Protein AF-A0A9E5SHY7-F1 (afdb_monomer)

Nearest PDB structures (foldseek):
  8rz0-assembly1_A  TM=3.782E-01  e=4.420E+00  synthetic construct

Solvent-accessible surface area (backbone atoms only — not comparable to full-atom values): 6532 Å² total; per-residue (Å²): 133,54,74,66,57,54,51,52,52,52,51,36,53,53,25,49,52,50,16,51,53,31,33,50,52,17,50,50,52,48,53,52,49,61,72,66,58,62,89,91,66,82,80,58,65,68,58,56,51,54,26,46,50,33,32,51,53,14,46,51,27,45,21,52,34,38,28,60,67,44,37,63,65,40,48,75,73,65,52,56,70,68,58,42,45,51,51,14,46,48,52,34,46,72,78,47,44,65,64,69,45,46,66,57,51,57,52,46,66,77,54,61,76,74,77,79,79,80,127

Radius of gyration: 19.26 Å; Cα contacts (8 Å, |Δi|>4): 89; chains: 1; bounding box: 54×31×51 Å

Sequence (119 aa):
MSDFEQIQAIVQILSLLAATVLVFLGIRKTVKALNKEDRYADIPKDLVFKSTRLIAFGLLFVALFFCINLYTPMREDGFPMTIIALQALWETVYKTGFLLLLPYVIVRLKNPRKPQQEK

pLDDT: mean 75.13, std 11.84, range [39.06, 88.19]

Secondary structure (DSSP, 8-state):
--HHHHHHHHHHHHHHHHHHHHHHHHHHHHHHHHHHS-TTPPPPHHHHHHHHHHHHHHHHHHHHHHHHHHHHHHHHTT--HHHHHHHHHHHHHHHHTHHHHHHHHHHHHHS--------

Structure (mmCIF, N/CA/C/O backbone):
data_AF-A0A9E5SHY7-F1
#
_entry.id   AF-A0A9E5SHY7-F1
#
loop_
_atom_site.group_PDB
_atom_site.id
_atom_site.type_symbol
_atom_site.label_atom_id
_atom_site.label_alt_id
_atom_site.label_comp_id
_atom_site.label_asym_id
_atom_site.label_entity_id
_atom_site.label_seq_id
_atom_site.pdbx_PDB_ins_code
_atom_site.Cartn_x
_atom_site.Cartn_y
_atom_site.Cartn_z
_atom_site.occupancy
_atom_site.B_iso_or_equiv
_atom_site.auth_seq_id
_atom_site.auth_comp_id
_atom_site.auth_asym_id
_atom_site.auth_atom_id
_atom_site.pdbx_PDB_model_num
ATOM 1 N N . MET A 1 1 ? 23.550 7.575 -13.475 1.00 57.72 1 MET A N 1
ATOM 2 C CA . MET A 1 1 ? 22.169 7.490 -12.976 1.00 57.72 1 MET A CA 1
ATOM 3 C C . MET A 1 1 ? 21.315 8.239 -13.972 1.00 57.72 1 MET A C 1
ATOM 5 O O . MET A 1 1 ? 21.583 9.413 -14.198 1.00 57.72 1 MET A O 1
ATOM 9 N N . SER A 1 2 ? 20.440 7.532 -14.679 1.00 75.25 2 SER A N 1
ATOM 10 C CA . SER A 1 2 ? 19.581 8.136 -15.705 1.00 75.25 2 SER A CA 1
ATOM 11 C C . SER A 1 2 ? 18.513 9.009 -15.037 1.00 75.25 2 SER A C 1
ATOM 13 O O . SER A 1 2 ? 18.063 8.675 -13.939 1.00 75.25 2 SER A O 1
ATOM 15 N N . ASP A 1 3 ? 18.069 10.088 -15.688 1.00 80.06 3 ASP A N 1
ATOM 16 C CA . ASP A 1 3 ? 16.971 10.946 -15.200 1.00 80.06 3 ASP A CA 1
ATOM 17 C C . ASP A 1 3 ? 15.722 10.118 -14.839 1.00 80.06 3 ASP A C 1
ATOM 19 O O . ASP A 1 3 ? 14.998 10.417 -13.889 1.00 80.06 3 ASP A O 1
ATOM 23 N N . PHE A 1 4 ? 15.513 9.006 -15.548 1.00 77.69 4 PHE A N 1
ATOM 24 C CA . PHE A 1 4 ? 14.441 8.049 -15.291 1.00 77.69 4 PHE A CA 1
ATOM 25 C C . PHE A 1 4 ? 14.546 7.363 -13.916 1.00 77.69 4 PHE A C 1
ATOM 27 O O . PHE A 1 4 ? 13.548 7.254 -13.203 1.00 77.69 4 PHE A O 1
ATOM 34 N N . GLU A 1 5 ? 15.748 6.951 -13.504 1.00 77.88 5 GLU A N 1
ATOM 35 C CA . GLU A 1 5 ? 15.988 6.300 -12.206 1.00 77.88 5 GLU A CA 1
ATOM 36 C C . GLU A 1 5 ? 15.794 7.286 -11.048 1.00 77.88 5 GLU A C 1
ATOM 38 O O . GLU A 1 5 ? 15.252 6.931 -9.999 1.00 77.88 5 GLU A O 1
ATOM 43 N N . GLN A 1 6 ? 16.185 8.550 -11.245 1.00 81.94 6 GLN A N 1
ATOM 44 C CA . GLN A 1 6 ? 15.937 9.612 -10.269 1.00 81.94 6 GLN A CA 1
ATOM 45 C C . GLN A 1 6 ? 14.441 9.863 -10.072 1.00 81.94 6 GLN A C 1
ATOM 47 O O . GLN A 1 6 ? 13.979 9.952 -8.934 1.00 81.94 6 GLN A O 1
ATOM 52 N N . ILE A 1 7 ? 13.668 9.933 -11.160 1.00 83.19 7 ILE A N 1
ATOM 53 C CA . ILE A 1 7 ? 12.213 10.109 -11.085 1.00 83.19 7 ILE A CA 1
ATOM 54 C C . ILE A 1 7 ? 11.572 8.927 -10.346 1.00 83.19 7 ILE A C 1
ATOM 56 O O . ILE A 1 7 ? 10.751 9.144 -9.453 1.00 83.19 7 ILE A O 1
ATOM 60 N N . GLN A 1 8 ? 11.973 7.687 -10.648 1.00 82.88 8 GLN A N 1
ATOM 61 C CA . GLN A 1 8 ? 11.474 6.502 -9.941 1.00 82.88 8 GLN A CA 1
ATOM 62 C C . GLN A 1 8 ? 11.760 6.562 -8.436 1.00 82.88 8 GLN A C 1
ATOM 64 O O . GLN A 1 8 ? 10.846 6.349 -7.635 1.00 82.88 8 GLN A O 1
ATOM 69 N N . ALA A 1 9 ? 12.988 6.911 -8.047 1.00 80.81 9 ALA A N 1
ATOM 70 C CA . ALA A 1 9 ? 13.378 7.025 -6.645 1.00 80.81 9 ALA A CA 1
ATOM 71 C C . ALA A 1 9 ? 12.569 8.107 -5.906 1.00 80.81 9 ALA A C 1
ATOM 73 O O . ALA A 1 9 ? 12.072 7.872 -4.802 1.00 80.81 9 ALA A O 1
ATOM 74 N N . ILE A 1 10 ? 12.369 9.275 -6.526 1.00 85.38 10 ILE A N 1
ATOM 75 C CA . ILE A 1 10 ? 11.564 10.362 -5.950 1.00 85.38 10 ILE A CA 1
ATOM 76 C C . ILE A 1 10 ? 10.114 9.907 -5.748 1.00 85.38 10 ILE A C 1
ATOM 78 O O . ILE A 1 10 ? 9.551 10.094 -4.667 1.00 85.38 10 ILE A O 1
ATOM 82 N N . VAL A 1 11 ? 9.506 9.275 -6.756 1.00 84.69 11 VAL A N 1
ATOM 83 C CA . VAL A 1 11 ? 8.118 8.797 -6.666 1.00 84.69 11 VAL A CA 1
ATOM 84 C C . VAL A 1 11 ? 7.981 7.703 -5.607 1.00 84.69 11 VAL A C 1
ATOM 86 O O . VAL A 1 11 ? 7.007 7.713 -4.852 1.00 84.69 11 VAL A O 1
ATOM 89 N N . GLN A 1 12 ? 8.953 6.796 -5.486 1.00 82.56 12 GLN A N 1
ATOM 90 C CA . GLN A 1 12 ? 8.974 5.779 -4.433 1.00 82.56 12 GLN A CA 1
ATOM 91 C C . GLN A 1 12 ? 9.015 6.400 -3.033 1.00 82.56 12 GLN A C 1
ATOM 93 O O . GLN A 1 12 ? 8.203 6.035 -2.182 1.00 82.56 12 GLN A O 1
ATOM 98 N N . ILE A 1 13 ? 9.910 7.366 -2.804 1.00 84.69 13 ILE A N 1
ATOM 99 C CA . ILE A 1 13 ? 10.042 8.053 -1.513 1.00 84.69 1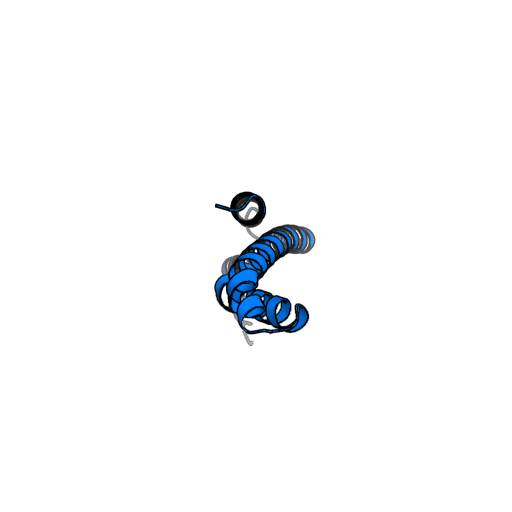3 ILE A CA 1
ATOM 100 C C . ILE A 1 13 ? 8.745 8.787 -1.158 1.00 84.69 13 ILE A C 1
ATOM 102 O O . ILE A 1 13 ? 8.228 8.628 -0.050 1.00 84.69 13 ILE A O 1
ATOM 106 N N . LEU A 1 14 ? 8.181 9.547 -2.102 1.00 86.62 14 LEU A N 1
ATOM 107 C CA . LEU A 1 14 ? 6.928 10.276 -1.891 1.00 86.62 14 LEU A CA 1
ATOM 108 C C . LEU A 1 14 ? 5.753 9.329 -1.622 1.00 86.62 14 LEU A C 1
ATOM 110 O O . LEU A 1 14 ? 4.946 9.594 -0.730 1.00 86.62 14 LEU A O 1
ATOM 114 N N . SER A 1 15 ? 5.678 8.207 -2.341 1.00 83.81 15 SER A N 1
ATOM 115 C CA . SER A 1 15 ? 4.631 7.196 -2.150 1.00 83.81 15 SER A CA 1
ATOM 116 C C . SER A 1 15 ? 4.72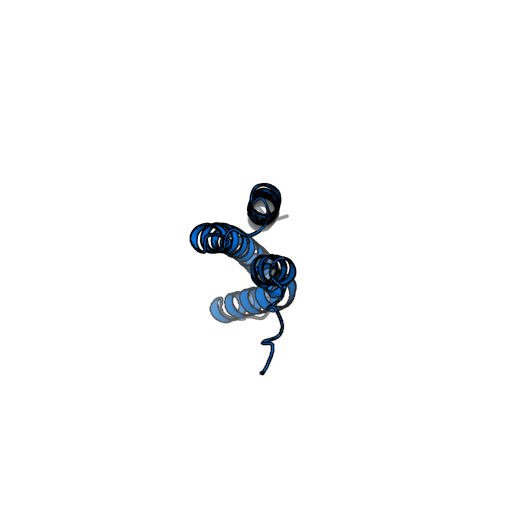5 6.544 -0.773 1.00 83.81 15 SER A C 1
ATOM 118 O O . SER A 1 15 ? 3.713 6.404 -0.089 1.00 83.81 15 SER A O 1
ATOM 120 N N . LEU A 1 16 ? 5.934 6.203 -0.321 1.00 84.06 16 LEU A N 1
ATOM 121 C CA . LEU A 1 16 ? 6.151 5.596 0.991 1.00 84.06 16 LEU A CA 1
ATOM 122 C C . LEU A 1 16 ? 5.823 6.573 2.132 1.00 84.06 16 LEU A C 1
ATOM 124 O O . LEU A 1 16 ? 5.167 6.196 3.108 1.00 84.06 16 LEU A O 1
ATOM 128 N N . LEU A 1 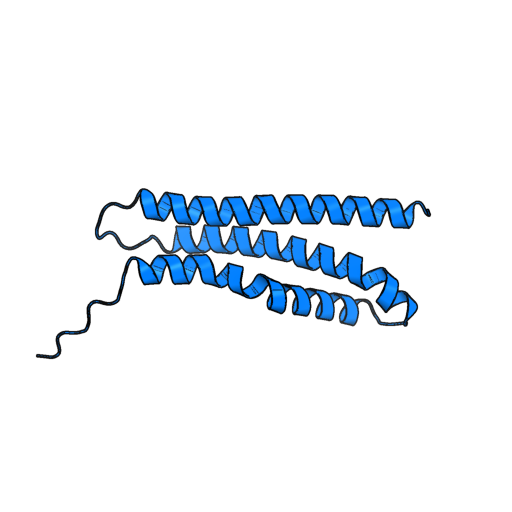17 ? 6.223 7.841 1.996 1.00 87.06 17 LEU A N 1
ATOM 129 C CA . LEU A 1 17 ? 5.872 8.908 2.939 1.00 87.06 17 LEU A CA 1
ATOM 130 C C . LEU A 1 17 ? 4.356 9.104 3.017 1.00 87.06 17 LEU A C 1
ATOM 132 O O . LEU A 1 17 ? 3.789 9.101 4.112 1.00 87.06 17 LEU A O 1
ATOM 136 N N . ALA A 1 18 ? 3.686 9.214 1.867 1.00 84.56 18 ALA A N 1
ATOM 137 C CA . ALA A 1 18 ? 2.237 9.364 1.797 1.00 84.56 18 ALA A CA 1
ATOM 138 C C . ALA A 1 18 ? 1.509 8.161 2.416 1.00 84.56 18 ALA A C 1
ATOM 140 O O . ALA A 1 18 ? 0.610 8.344 3.242 1.00 84.56 18 ALA A O 1
ATOM 141 N N . ALA A 1 19 ? 1.934 6.937 2.085 1.00 83.25 19 ALA A N 1
ATOM 142 C CA . ALA A 1 19 ? 1.406 5.707 2.664 1.00 83.25 19 ALA A CA 1
ATOM 143 C C . ALA A 1 19 ? 1.520 5.710 4.193 1.00 83.25 19 ALA A C 1
ATOM 145 O O . ALA A 1 19 ? 0.528 5.492 4.892 1.00 83.25 19 ALA A O 1
ATOM 146 N N . THR A 1 20 ? 2.709 6.021 4.712 1.00 82.50 20 THR A N 1
ATOM 147 C CA . THR A 1 20 ? 2.987 6.040 6.153 1.00 82.50 20 THR A CA 1
ATOM 148 C C . THR A 1 20 ? 2.088 7.039 6.876 1.00 82.50 20 THR A C 1
ATOM 150 O O . THR A 1 20 ? 1.446 6.691 7.868 1.00 82.50 20 THR A O 1
ATOM 153 N N . VAL A 1 21 ? 1.973 8.265 6.355 1.00 86.75 21 VAL A N 1
ATOM 154 C CA . VAL A 1 21 ? 1.122 9.308 6.944 1.00 86.75 21 VAL A CA 1
ATOM 155 C C . VAL A 1 21 ? -0.353 8.901 6.917 1.00 86.75 21 VAL A C 1
ATOM 157 O O . VAL A 1 21 ? -1.042 9.038 7.928 1.00 86.75 21 VAL A O 1
ATOM 160 N N . LEU A 1 22 ? -0.852 8.363 5.801 1.00 84.56 22 LEU A N 1
ATOM 161 C CA . LEU A 1 22 ? -2.257 7.964 5.658 1.00 84.56 22 LEU A CA 1
ATOM 162 C C . LEU A 1 22 ? -2.631 6.793 6.571 1.00 84.56 22 LEU A C 1
ATOM 164 O O . LEU A 1 22 ? -3.653 6.861 7.261 1.00 84.56 22 LEU A O 1
ATOM 168 N N . VAL A 1 23 ? -1.792 5.755 6.626 1.00 79.50 23 VAL A N 1
ATOM 169 C CA . VAL A 1 23 ? -1.990 4.609 7.526 1.00 79.50 23 VAL A CA 1
ATOM 170 C C . VAL A 1 23 ? -1.958 5.078 8.979 1.00 79.50 23 VAL A C 1
ATOM 172 O O . VAL A 1 23 ? -2.866 4.755 9.749 1.00 79.50 23 VAL A O 1
ATOM 175 N N . PHE A 1 24 ? -0.983 5.913 9.349 1.00 83.56 24 PHE A N 1
ATOM 176 C CA . PHE A 1 24 ? -0.876 6.450 10.703 1.00 83.56 24 PHE A CA 1
ATOM 177 C C . PHE A 1 24 ? -2.096 7.296 11.093 1.00 83.56 24 PHE A C 1
ATOM 179 O O . PHE A 1 24 ? -2.640 7.136 12.186 1.00 83.56 24 PHE A O 1
ATOM 186 N N . LEU A 1 25 ? -2.587 8.159 10.198 1.00 83.25 25 LEU A N 1
ATOM 187 C CA . LEU A 1 25 ? -3.803 8.945 10.426 1.00 83.25 25 LEU A CA 1
ATOM 188 C C . LEU A 1 25 ? -5.050 8.060 10.566 1.00 83.25 25 LEU A C 1
ATOM 190 O O . LEU A 1 25 ? -5.894 8.339 11.421 1.00 83.25 25 LEU A O 1
ATOM 194 N N . GLY A 1 26 ? -5.166 6.996 9.766 1.00 75.19 26 GLY A N 1
ATOM 195 C CA . GLY A 1 26 ? -6.253 6.017 9.858 1.00 75.19 26 GLY A CA 1
ATOM 196 C C . GLY A 1 26 ? -6.267 5.283 11.202 1.00 75.19 26 GLY A C 1
ATOM 197 O O . GLY A 1 26 ? -7.302 5.224 11.876 1.00 75.19 26 GLY A O 1
ATOM 198 N N . ILE A 1 27 ? -5.104 4.808 11.653 1.00 77.50 27 ILE A N 1
ATOM 199 C CA . ILE A 1 27 ? -4.950 4.163 12.964 1.00 77.50 27 ILE A CA 1
ATOM 200 C C . ILE A 1 27 ? -5.238 5.165 14.086 1.00 77.50 27 ILE A C 1
ATOM 202 O O . ILE A 1 27 ? -6.054 4.889 14.964 1.00 77.50 27 ILE A O 1
ATOM 206 N N . ARG A 1 28 ? -4.650 6.368 14.041 1.00 79.31 28 ARG A N 1
ATOM 207 C CA . ARG A 1 28 ? -4.836 7.397 15.076 1.00 79.31 28 ARG A CA 1
ATOM 208 C C . ARG A 1 28 ? -6.299 7.813 15.220 1.00 79.31 28 ARG A C 1
ATOM 210 O O . ARG A 1 28 ? -6.755 8.011 16.344 1.00 79.31 28 ARG A O 1
ATOM 217 N N . LYS A 1 29 ? -7.051 7.931 14.118 1.00 76.81 29 LYS A N 1
ATOM 218 C CA . LYS A 1 29 ? -8.500 8.198 14.163 1.00 76.81 29 LYS A CA 1
ATOM 219 C C . LYS A 1 29 ? -9.266 7.059 14.827 1.00 76.81 29 LYS A C 1
ATOM 221 O O . LYS A 1 29 ? -10.121 7.330 15.665 1.00 76.81 29 LYS A O 1
ATOM 226 N N . THR A 1 30 ? -8.919 5.817 14.500 1.00 71.81 30 THR A N 1
ATOM 227 C CA . THR A 1 30 ? -9.514 4.620 15.109 1.00 71.81 30 THR A CA 1
ATOM 228 C C . THR A 1 30 ? -9.262 4.582 16.617 1.00 71.81 30 THR A C 1
ATOM 230 O O . THR A 1 30 ? -10.207 4.474 17.391 1.00 71.81 30 THR A O 1
ATOM 233 N N . VAL A 1 31 ? -8.011 4.777 17.050 1.00 73.19 31 VAL A N 1
ATOM 234 C CA . VAL A 1 31 ? -7.630 4.805 18.473 1.00 73.19 31 VAL A CA 1
ATOM 235 C C . VAL A 1 31 ? -8.295 5.969 19.210 1.00 73.19 31 VAL A C 1
ATOM 237 O O . VAL A 1 31 ? -8.832 5.787 20.300 1.00 73.19 31 VAL A O 1
ATOM 240 N N . LYS A 1 32 ? -8.304 7.174 18.621 1.00 72.38 32 LYS A N 1
ATOM 241 C CA . LYS A 1 32 ? -8.904 8.361 19.248 1.00 72.38 32 LYS A CA 1
ATOM 242 C C . LYS A 1 32 ? -10.411 8.208 19.432 1.00 72.38 32 LYS A C 1
ATOM 244 O O . LYS A 1 32 ? -10.924 8.651 20.453 1.00 72.38 32 LYS A O 1
ATOM 249 N N . ALA A 1 33 ? -11.108 7.603 18.475 1.00 65.75 33 ALA A N 1
ATOM 250 C CA . ALA A 1 33 ? -12.529 7.319 18.629 1.00 65.75 33 ALA A CA 1
ATOM 251 C C . ALA A 1 33 ? 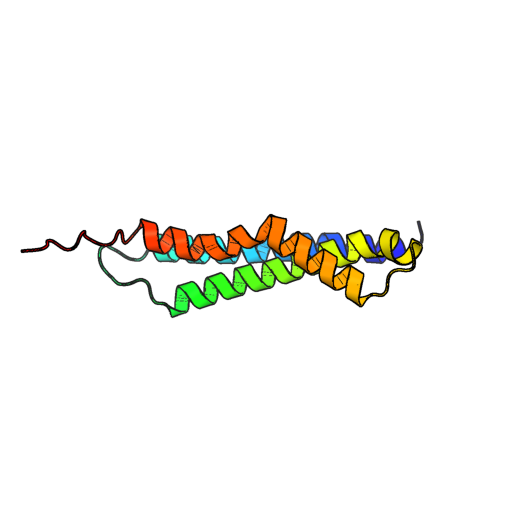-12.783 6.238 19.680 1.00 65.75 33 ALA A C 1
ATOM 253 O O . ALA A 1 33 ? -13.644 6.424 20.534 1.00 65.75 33 ALA A O 1
ATOM 254 N N . LEU A 1 34 ? -11.952 5.189 19.711 1.00 62.41 34 LEU A N 1
ATOM 255 C CA . LEU A 1 34 ? -12.015 4.184 20.770 1.00 62.41 34 LEU A CA 1
ATOM 256 C C . LEU A 1 34 ? -11.833 4.785 22.168 1.00 62.41 34 LEU A C 1
ATOM 258 O O . LEU A 1 34 ? -12.469 4.313 23.103 1.00 62.41 34 LEU A O 1
ATOM 262 N N . ASN A 1 35 ? -10.969 5.791 22.317 1.00 67.12 35 ASN A N 1
ATOM 263 C CA . ASN A 1 35 ? -10.679 6.409 23.611 1.00 67.12 35 ASN A CA 1
ATOM 264 C C . ASN A 1 35 ? -11.710 7.479 24.023 1.00 67.12 35 ASN A C 1
ATOM 266 O O . ASN A 1 35 ? -11.820 7.795 25.200 1.00 67.12 35 ASN A O 1
ATOM 270 N N . LYS A 1 36 ? -12.445 8.064 23.065 1.00 60.09 36 LYS A N 1
ATOM 271 C CA . LYS A 1 36 ? -13.471 9.089 23.335 1.00 60.09 36 LYS A CA 1
ATOM 272 C C . LYS A 1 36 ? -14.846 8.510 23.650 1.00 60.09 36 LYS A C 1
ATOM 274 O O . LYS A 1 36 ? -15.637 9.188 24.294 1.00 60.09 36 LYS A O 1
ATOM 279 N N . GLU A 1 37 ? -15.145 7.306 23.172 1.00 56.72 37 GLU A N 1
ATOM 280 C CA . GLU A 1 37 ? -16.403 6.635 23.493 1.00 56.72 37 GLU A CA 1
ATOM 281 C C . GLU A 1 37 ? -16.300 5.977 24.865 1.00 56.72 37 GLU A C 1
ATOM 283 O O . GLU A 1 37 ? -15.810 4.848 25.023 1.00 56.72 37 GLU A O 1
ATOM 288 N N . ASP A 1 38 ? -16.757 6.749 25.849 1.00 50.31 38 ASP A N 1
ATOM 289 C CA . ASP A 1 38 ? -17.177 6.273 27.153 1.00 50.31 38 ASP A CA 1
ATOM 290 C C . ASP A 1 38 ? -18.063 5.027 27.024 1.00 50.31 38 ASP A C 1
ATOM 292 O O . ASP A 1 38 ? -18.805 4.818 26.062 1.00 50.31 38 ASP A O 1
ATOM 296 N N . ARG A 1 39 ? -17.894 4.168 28.023 1.00 52.53 39 ARG A N 1
ATOM 297 C CA . ARG A 1 39 ? -18.482 2.841 28.222 1.00 52.53 39 ARG A CA 1
ATOM 298 C C . ARG A 1 39 ? -19.877 2.685 27.573 1.00 52.53 39 ARG A C 1
ATOM 300 O O . ARG A 1 39 ? -20.798 3.412 27.917 1.00 52.53 39 ARG A O 1
ATOM 307 N N . TYR A 1 40 ? -20.040 1.649 26.744 1.00 51.00 40 TYR A N 1
ATOM 308 C CA . TYR A 1 40 ? -21.320 1.090 26.258 1.00 51.00 40 TYR A CA 1
ATOM 309 C C . TYR A 1 40 ? -22.044 1.728 25.056 1.00 51.00 40 TYR A C 1
ATOM 311 O O . TYR A 1 40 ? -23.112 1.231 24.707 1.00 51.00 40 TYR A O 1
ATOM 319 N N . ALA A 1 41 ? -21.492 2.723 24.357 1.00 52.19 41 ALA A N 1
ATOM 320 C CA . ALA A 1 41 ? -22.065 3.148 23.073 1.00 52.19 41 ALA A CA 1
ATOM 321 C C . ALA A 1 41 ? -21.487 2.330 21.900 1.00 52.19 41 ALA A C 1
ATOM 323 O O . ALA A 1 41 ? -20.273 2.144 21.806 1.00 52.19 41 ALA A O 1
ATOM 324 N N . ASP A 1 42 ? -22.354 1.823 21.020 1.00 56.44 42 ASP A N 1
ATOM 325 C CA . ASP A 1 42 ? -21.953 1.156 19.779 1.00 56.44 42 ASP A CA 1
ATOM 326 C C . ASP A 1 42 ? -21.048 2.070 18.943 1.00 56.44 42 ASP A C 1
ATOM 328 O O . ASP A 1 42 ? -21.418 3.200 18.622 1.00 56.44 42 ASP A O 1
ATOM 332 N N . ILE A 1 43 ? -19.875 1.561 18.555 1.00 59.09 43 ILE A N 1
ATOM 333 C CA . ILE A 1 43 ? -18.929 2.303 17.717 1.00 59.09 43 ILE A CA 1
ATOM 334 C C . ILE A 1 43 ? -19.612 2.618 16.373 1.00 59.09 43 ILE A C 1
ATOM 336 O O . 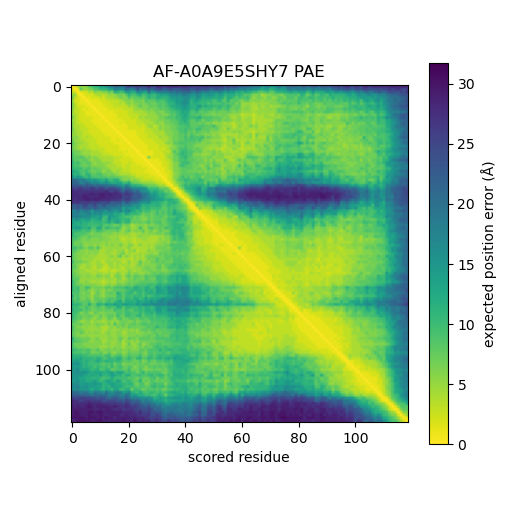ILE A 1 43 ? -20.028 1.686 15.669 1.00 59.09 43 ILE A O 1
ATOM 340 N N . PRO A 1 44 ? -19.717 3.895 15.960 1.00 65.50 44 PRO A N 1
ATOM 341 C CA . PRO A 1 44 ? -20.414 4.275 14.744 1.00 65.50 44 PRO A CA 1
ATOM 342 C C . PRO A 1 44 ? -19.705 3.672 13.531 1.00 65.50 44 PRO A C 1
ATOM 344 O O . PRO A 1 44 ? -18.530 3.940 13.260 1.00 65.50 44 PRO A O 1
ATOM 347 N N . LYS A 1 45 ? -20.446 2.864 12.763 1.00 66.06 45 LYS A N 1
ATOM 348 C CA . LYS A 1 45 ? -19.960 2.179 11.550 1.00 66.06 45 LYS A CA 1
ATOM 349 C C . LYS A 1 45 ? -19.311 3.144 10.551 1.00 66.06 45 LYS A C 1
ATOM 351 O O . LYS A 1 45 ? -18.320 2.788 9.918 1.00 66.06 45 LYS A O 1
ATOM 356 N N . ASP A 1 46 ? -19.805 4.380 10.475 1.00 68.31 46 ASP A N 1
ATOM 357 C CA . ASP A 1 46 ? -19.246 5.448 9.637 1.00 68.31 46 ASP A CA 1
ATOM 358 C C . ASP A 1 46 ? -17.792 5.788 9.961 1.00 68.31 46 ASP A C 1
ATOM 360 O O . ASP A 1 46 ? -17.007 6.141 9.076 1.00 68.31 46 ASP A O 1
ATOM 364 N N . LEU A 1 47 ? -17.411 5.702 11.234 1.00 68.00 47 LEU A N 1
ATOM 365 C CA . LEU A 1 47 ? -16.063 6.038 11.653 1.00 68.00 47 LEU A CA 1
ATOM 366 C C . LEU A 1 47 ? -15.085 4.903 11.341 1.00 68.00 47 LEU A C 1
ATOM 368 O O . LEU A 1 47 ? -13.987 5.169 10.850 1.00 68.00 47 LEU A O 1
ATOM 372 N N . VAL A 1 48 ? -15.510 3.650 11.527 1.00 69.75 48 VAL A N 1
ATOM 373 C CA . VAL A 1 48 ? -14.751 2.477 11.070 1.00 69.75 48 VAL A CA 1
ATOM 374 C C . VAL A 1 48 ? -14.557 2.554 9.557 1.00 69.75 48 VAL A C 1
ATOM 376 O O . VAL A 1 48 ? -13.432 2.450 9.082 1.00 69.75 48 VAL A O 1
ATOM 379 N N . PHE A 1 49 ? -15.617 2.856 8.803 1.00 73.88 49 PHE A N 1
ATOM 380 C CA . PHE A 1 49 ? -15.547 2.968 7.349 1.00 73.88 49 PHE A CA 1
ATOM 381 C C . PHE A 1 49 ? -14.594 4.082 6.886 1.00 73.88 49 PHE A C 1
ATOM 383 O O . PHE A 1 49 ? -13.760 3.861 6.007 1.00 73.88 49 PHE A O 1
ATOM 390 N N . LYS A 1 50 ? -14.642 5.269 7.510 1.00 74.12 50 LYS A N 1
ATOM 391 C CA . LYS A 1 50 ? -13.720 6.378 7.199 1.00 74.12 50 LYS A CA 1
ATOM 392 C C . LYS A 1 50 ? -12.263 6.019 7.490 1.00 74.12 50 LYS A C 1
ATOM 394 O O . LYS A 1 50 ? -11.398 6.326 6.669 1.00 74.12 50 LYS A O 1
ATOM 399 N N . SER A 1 51 ? -11.982 5.382 8.624 1.00 72.81 51 SER A N 1
ATOM 400 C CA . SER A 1 51 ? -10.622 4.966 8.986 1.00 72.81 51 SER A CA 1
ATOM 401 C C . SER A 1 51 ? -10.101 3.855 8.078 1.00 72.81 51 SER A C 1
ATOM 403 O O . SER A 1 51 ? -8.974 3.950 7.594 1.00 72.81 51 SER A O 1
ATOM 405 N N . THR A 1 52 ? -10.929 2.857 7.761 1.00 75.50 52 THR A N 1
ATOM 406 C CA . THR A 1 52 ? -10.580 1.795 6.810 1.00 75.50 52 THR A CA 1
ATOM 407 C C . THR A 1 52 ? -10.316 2.363 5.421 1.00 75.50 52 THR A C 1
ATOM 409 O O . THR A 1 52 ? -9.347 1.963 4.787 1.00 75.50 52 THR A O 1
ATOM 412 N N . ARG A 1 53 ? -11.092 3.357 4.964 1.00 78.81 53 ARG A N 1
ATOM 413 C CA . ARG A 1 53 ? -10.840 4.028 3.680 1.00 78.81 53 ARG A CA 1
ATOM 414 C C . ARG A 1 53 ? -9.481 4.732 3.657 1.00 78.81 53 ARG A C 1
ATOM 416 O O . ARG A 1 53 ? -8.783 4.655 2.656 1.00 78.81 53 ARG A O 1
ATOM 423 N N . LEU A 1 54 ? -9.091 5.394 4.748 1.00 80.56 54 LEU A N 1
ATOM 424 C CA . LEU A 1 54 ? -7.773 6.031 4.883 1.00 80.56 54 LEU A CA 1
ATOM 425 C C . LEU A 1 54 ? -6.627 5.011 4.827 1.00 80.56 54 LEU A C 1
ATOM 427 O O . LEU A 1 54 ? -5.643 5.243 4.130 1.00 80.56 54 LEU A O 1
ATOM 431 N N . ILE A 1 55 ? -6.781 3.874 5.509 1.00 81.19 55 ILE A N 1
ATOM 432 C CA . ILE A 1 55 ? -5.799 2.781 5.470 1.00 81.19 55 ILE A CA 1
ATOM 433 C C . ILE A 1 55 ? -5.736 2.174 4.062 1.00 81.19 55 ILE A C 1
ATOM 435 O O . ILE A 1 55 ? -4.645 1.991 3.536 1.00 81.19 55 ILE A O 1
ATOM 439 N N . ALA A 1 56 ? -6.882 1.941 3.415 1.00 81.88 56 ALA A N 1
ATOM 440 C CA . ALA A 1 56 ? -6.952 1.441 2.042 1.00 81.88 56 ALA A CA 1
ATOM 441 C C . ALA A 1 56 ? -6.270 2.388 1.041 1.00 81.88 56 ALA A C 1
ATOM 443 O O . ALA A 1 56 ? -5.515 1.933 0.188 1.00 81.88 56 ALA A O 1
ATOM 444 N N . PHE A 1 57 ? -6.463 3.703 1.179 1.00 83.25 57 PHE A N 1
ATOM 445 C CA . PHE A 1 57 ? -5.728 4.686 0.379 1.00 83.25 57 PHE A CA 1
ATOM 446 C C . PHE A 1 57 ? -4.220 4.622 0.632 1.00 83.25 57 PHE A C 1
ATOM 448 O O . PHE A 1 57 ? -3.451 4.640 -0.322 1.00 83.25 57 PHE A O 1
ATOM 455 N N . GLY A 1 58 ? -3.788 4.497 1.889 1.00 81.44 58 GLY A N 1
ATOM 456 C CA . GLY A 1 58 ? -2.374 4.296 2.210 1.00 81.44 58 GLY A CA 1
ATOM 457 C C . GLY A 1 58 ? -1.797 3.033 1.562 1.00 81.44 58 GLY A C 1
ATOM 458 O O . GLY A 1 58 ? -0.698 3.069 1.019 1.00 81.44 58 GLY A O 1
ATOM 459 N N . LEU A 1 59 ? -2.565 1.942 1.530 1.00 81.94 59 LEU A N 1
ATOM 460 C CA . LEU A 1 59 ? -2.174 0.688 0.881 1.00 81.94 59 LEU A CA 1
ATOM 461 C C . LEU A 1 59 ? -2.066 0.812 -0.641 1.00 81.94 59 LEU A C 1
ATOM 463 O O . LEU A 1 59 ? -1.183 0.197 -1.226 1.00 81.94 59 LEU A O 1
ATOM 467 N N . LEU A 1 60 ? -2.892 1.638 -1.287 1.00 83.25 60 LEU A N 1
ATOM 468 C CA . LEU A 1 60 ? -2.730 1.927 -2.717 1.00 83.25 60 LEU A CA 1
ATOM 469 C C . LEU A 1 60 ? -1.377 2.590 -3.014 1.00 83.25 60 LEU A C 1
ATOM 471 O O . LEU A 1 60 ? -0.744 2.260 -4.013 1.00 83.25 60 LEU A O 1
ATOM 475 N N . PHE A 1 61 ? -0.891 3.466 -2.130 1.00 83.56 61 PHE A N 1
ATOM 476 C CA . PHE A 1 61 ? 0.452 4.042 -2.260 1.00 83.56 61 PHE A CA 1
ATOM 477 C C . PHE A 1 61 ? 1.566 3.013 -2.021 1.00 83.56 61 PHE A C 1
ATOM 479 O O . PHE A 1 61 ? 2.597 3.069 -2.688 1.00 83.56 61 PHE A O 1
ATOM 486 N N . VAL A 1 62 ? 1.352 2.037 -1.135 1.00 81.38 62 VAL A N 1
ATOM 487 C CA . VAL A 1 62 ? 2.269 0.894 -0.974 1.00 81.38 62 VAL A CA 1
ATOM 488 C C . VAL A 1 62 ? 2.287 0.021 -2.235 1.00 81.38 62 VAL A C 1
ATOM 490 O O . VAL A 1 62 ? 3.359 -0.372 -2.689 1.00 81.38 62 VAL A O 1
ATOM 493 N N . ALA A 1 63 ? 1.130 -0.220 -2.855 1.00 83.00 63 ALA A N 1
ATOM 494 C CA . ALA A 1 63 ? 1.046 -0.944 -4.123 1.00 83.00 63 ALA A CA 1
ATOM 495 C C . ALA A 1 63 ? 1.756 -0.208 -5.259 1.00 83.00 63 ALA A C 1
ATOM 497 O O . ALA A 1 63 ? 2.461 -0.838 -6.042 1.00 83.00 63 ALA A O 1
ATOM 498 N N . LEU A 1 64 ? 1.639 1.121 -5.322 1.00 82.88 64 LEU A N 1
ATOM 499 C CA . LEU A 1 64 ? 2.402 1.944 -6.262 1.00 82.88 64 LEU A CA 1
ATOM 500 C C . LEU A 1 64 ? 3.911 1.839 -6.016 1.00 82.88 64 LEU A C 1
ATOM 502 O O . LEU A 1 64 ? 4.668 1.668 -6.970 1.00 82.88 64 LEU A O 1
ATOM 506 N N . PHE A 1 65 ? 4.348 1.873 -4.754 1.00 85.94 65 PHE A N 1
ATOM 507 C CA . PHE A 1 65 ? 5.752 1.673 -4.395 1.00 85.94 65 PHE A CA 1
ATOM 508 C C . PHE A 1 65 ? 6.274 0.316 -4.890 1.00 85.94 65 PHE A C 1
ATOM 510 O O . PHE A 1 65 ? 7.300 0.268 -5.572 1.00 85.94 65 PHE A O 1
ATOM 517 N N . PHE A 1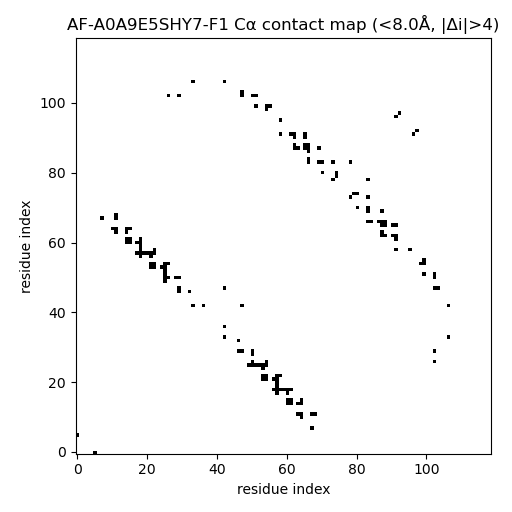 66 ? 5.548 -0.774 -4.620 1.00 83.50 66 PHE A N 1
ATOM 518 C CA . PHE A 1 66 ? 5.923 -2.103 -5.108 1.00 83.50 66 PHE A CA 1
ATOM 519 C C . PHE A 1 66 ? 5.867 -2.202 -6.629 1.00 83.50 66 PHE A C 1
ATOM 521 O O . PHE A 1 66 ? 6.750 -2.814 -7.217 1.00 83.50 66 PHE A O 1
ATOM 528 N N . CYS A 1 67 ? 4.891 -1.566 -7.278 1.00 84.19 67 CYS A N 1
ATOM 529 C CA . CYS A 1 67 ? 4.788 -1.559 -8.732 1.00 84.19 67 CYS A CA 1
ATOM 530 C C . CYS A 1 67 ? 6.009 -0.899 -9.372 1.00 84.19 67 CYS A C 1
ATOM 532 O O . CYS A 1 67 ? 6.527 -1.433 -10.343 1.00 84.19 67 CYS A O 1
ATOM 534 N N . ILE A 1 68 ? 6.493 0.222 -8.827 1.00 83.75 68 ILE A N 1
ATOM 535 C CA . ILE A 1 68 ? 7.703 0.893 -9.328 1.00 83.75 68 ILE A CA 1
ATOM 536 C C . ILE A 1 68 ? 8.948 0.060 -9.017 1.00 83.75 68 ILE A C 1
ATOM 538 O O . ILE A 1 68 ? 9.824 -0.062 -9.865 1.00 83.75 68 ILE A O 1
ATOM 542 N N . ASN A 1 69 ? 9.013 -0.555 -7.834 1.00 83.81 69 ASN A N 1
ATOM 543 C CA . ASN A 1 69 ? 10.152 -1.384 -7.437 1.00 83.81 69 ASN A CA 1
ATOM 544 C C . ASN A 1 69 ? 10.287 -2.657 -8.292 1.00 83.81 69 ASN A C 1
ATOM 546 O O . ASN A 1 69 ? 11.385 -3.061 -8.652 1.00 83.81 69 ASN A O 1
ATOM 550 N N . LEU A 1 70 ? 9.157 -3.272 -8.643 1.00 84.12 70 LEU A N 1
ATOM 551 C CA . LEU A 1 70 ? 9.095 -4.455 -9.502 1.00 84.12 70 LEU A CA 1
ATOM 552 C C . LEU A 1 70 ? 9.168 -4.103 -10.992 1.00 84.12 70 LEU A C 1
ATOM 554 O O . LEU A 1 70 ? 9.453 -4.982 -11.799 1.00 84.12 70 LEU A O 1
ATOM 558 N N . TYR A 1 71 ? 8.920 -2.841 -11.364 1.00 82.44 71 TYR A N 1
ATOM 559 C CA . TYR A 1 71 ? 8.871 -2.417 -12.761 1.00 82.44 71 TYR A CA 1
ATOM 560 C C . TYR A 1 71 ? 10.186 -2.686 -13.478 1.00 82.44 71 TYR A C 1
ATOM 562 O O . TYR A 1 71 ? 10.179 -3.382 -14.481 1.00 82.44 71 TYR A O 1
ATOM 570 N N . THR A 1 72 ? 11.300 -2.165 -12.974 1.00 78.06 72 THR A N 1
ATOM 571 C CA . THR A 1 72 ? 12.600 -2.273 -13.647 1.00 78.06 72 THR A CA 1
ATOM 572 C C . THR A 1 72 ? 13.035 -3.733 -13.862 1.00 78.06 72 THR A C 1
ATOM 574 O O . THR A 1 72 ? 13.202 -4.103 -15.022 1.00 78.06 72 THR A O 1
ATOM 577 N N . PRO A 1 73 ? 13.091 -4.607 -12.833 1.00 81.25 73 PRO A N 1
ATOM 578 C CA . PRO A 1 73 ? 13.521 -5.995 -13.032 1.00 81.25 73 PRO A CA 1
ATOM 579 C C . PRO A 1 73 ? 12.550 -6.800 -13.910 1.00 81.25 73 PRO A C 1
ATOM 581 O O . PRO A 1 73 ? 12.969 -7.488 -14.832 1.00 81.25 73 PRO A O 1
ATOM 584 N N . MET A 1 74 ? 11.234 -6.675 -13.704 1.00 82.50 74 MET A N 1
ATOM 585 C CA . MET A 1 74 ? 10.270 -7.470 -14.477 1.00 82.50 74 MET A CA 1
ATOM 586 C C . MET A 1 74 ? 10.091 -6.968 -15.914 1.00 82.50 74 MET A C 1
ATOM 588 O O . MET A 1 74 ? 9.722 -7.739 -16.799 1.00 82.50 74 MET A O 1
ATOM 592 N N . ARG A 1 75 ? 10.320 -5.676 -16.173 1.00 80.38 75 ARG A N 1
ATOM 593 C CA . ARG A 1 75 ? 10.283 -5.127 -17.532 1.00 80.38 75 ARG A CA 1
ATOM 594 C C . ARG A 1 75 ? 11.504 -5.567 -18.334 1.00 80.38 75 ARG A C 1
ATOM 596 O O . ARG A 1 75 ? 11.350 -5.835 -19.523 1.00 80.38 75 ARG A O 1
ATOM 603 N N . GLU A 1 76 ? 12.669 -5.658 -17.695 1.00 82.88 76 GLU A N 1
ATOM 604 C CA . GLU A 1 76 ? 13.882 -6.234 -18.289 1.00 82.88 76 GLU A CA 1
ATOM 605 C C . GLU A 1 76 ? 13.682 -7.713 -18.650 1.00 82.88 76 GLU A C 1
ATOM 607 O O . GLU A 1 76 ? 14.066 -8.129 -19.740 1.00 82.88 76 GLU A O 1
ATOM 612 N N . ASP A 1 77 ? 12.952 -8.461 -17.820 1.00 84.81 77 ASP A N 1
ATOM 613 C CA . ASP A 1 77 ? 12.547 -9.849 -18.090 1.00 84.81 77 ASP A CA 1
ATOM 614 C C . ASP A 1 77 ? 11.411 -9.988 -19.135 1.00 84.81 77 ASP A C 1
ATOM 616 O O . ASP A 1 77 ? 10.953 -11.092 -19.437 1.00 84.81 77 ASP A O 1
ATOM 620 N N . GLY A 1 78 ? 10.925 -8.878 -19.704 1.00 84.56 78 GLY A N 1
ATOM 621 C CA . GLY A 1 78 ? 9.908 -8.872 -20.760 1.00 84.56 78 GLY A CA 1
ATOM 622 C C . GLY A 1 78 ? 8.462 -9.049 -20.281 1.00 84.56 78 GLY A C 1
ATOM 623 O O . GLY A 1 78 ? 7.567 -9.259 -21.105 1.00 84.56 78 GLY A O 1
ATOM 624 N N . PHE A 1 79 ? 8.187 -8.941 -18.978 1.00 85.50 79 PHE A N 1
ATOM 625 C CA . PHE A 1 79 ? 6.822 -9.068 -18.472 1.00 85.50 79 PHE A CA 1
ATOM 626 C C . PHE A 1 79 ? 5.944 -7.856 -18.844 1.00 85.50 79 PHE A C 1
ATOM 628 O O . PHE A 1 79 ? 6.365 -6.696 -18.753 1.00 85.50 79 PHE A O 1
ATOM 635 N N . PRO A 1 80 ? 4.672 -8.090 -19.219 1.00 87.94 80 PRO A N 1
ATOM 636 C CA . PRO A 1 80 ? 3.710 -7.027 -19.466 1.00 87.94 80 PRO A CA 1
ATOM 637 C C . PRO A 1 80 ? 3.343 -6.283 -18.175 1.00 87.94 80 PRO A C 1
ATOM 639 O O . PRO A 1 80 ? 3.284 -6.857 -17.087 1.00 87.94 80 PRO A O 1
ATOM 642 N N . MET A 1 81 ? 2.992 -5.000 -18.318 1.00 81.50 81 MET A N 1
ATOM 643 C CA . MET A 1 81 ? 2.627 -4.103 -17.206 1.00 81.50 81 MET A CA 1
ATOM 644 C C . MET A 1 81 ? 1.530 -4.677 -16.293 1.00 81.50 81 MET A C 1
ATOM 646 O O . MET A 1 81 ? 1.527 -4.430 -15.091 1.00 81.50 81 MET A O 1
ATOM 650 N N . THR A 1 82 ? 0.599 -5.449 -16.857 1.00 85.00 82 THR A N 1
ATOM 651 C CA . THR A 1 82 ? -0.501 -6.083 -16.121 1.00 85.00 82 THR A CA 1
ATOM 652 C C . THR A 1 82 ? -0.011 -7.109 -15.103 1.00 85.00 82 THR A C 1
ATOM 654 O O . THR A 1 82 ? -0.533 -7.142 -13.992 1.00 85.00 82 THR A O 1
ATOM 657 N N . ILE A 1 83 ? 1.010 -7.902 -15.443 1.00 87.62 83 ILE A N 1
ATOM 658 C CA . ILE A 1 83 ? 1.601 -8.891 -14.530 1.00 87.62 83 ILE A CA 1
ATOM 659 C C . ILE A 1 83 ? 2.366 -8.182 -13.412 1.00 87.62 83 ILE A C 1
ATOM 661 O O . ILE A 1 83 ? 2.207 -8.535 -12.247 1.00 87.62 83 ILE A O 1
ATOM 665 N N . ILE A 1 84 ? 3.107 -7.124 -13.746 1.00 87.12 84 ILE A N 1
ATOM 666 C CA . ILE A 1 84 ? 3.840 -6.305 -12.768 1.00 87.12 84 ILE A CA 1
ATOM 667 C C . ILE A 1 84 ? 2.867 -5.663 -11.766 1.00 87.12 84 ILE A C 1
ATOM 669 O O . ILE A 1 84 ? 3.077 -5.728 -10.554 1.00 87.12 84 ILE A O 1
ATOM 673 N N . ALA A 1 85 ? 1.761 -5.096 -12.256 1.00 83.69 85 ALA A N 1
ATOM 674 C CA . ALA A 1 85 ? 0.725 -4.514 -11.407 1.00 83.69 85 ALA A CA 1
ATOM 675 C C . ALA A 1 85 ? 0.041 -5.569 -10.521 1.00 83.69 85 ALA A C 1
ATOM 677 O O . ALA A 1 85 ? -0.197 -5.320 -9.339 1.00 83.69 85 ALA A O 1
ATOM 678 N N . LEU A 1 86 ? -0.246 -6.757 -11.064 1.00 88.19 86 LEU A N 1
ATOM 679 C CA . LEU A 1 86 ? -0.852 -7.851 -10.307 1.00 88.19 86 LEU A CA 1
ATOM 680 C C . LEU A 1 86 ? 0.086 -8.361 -9.205 1.00 88.19 86 LEU A C 1
ATOM 682 O O . LEU A 1 86 ? -0.356 -8.549 -8.073 1.00 88.19 86 LEU A O 1
ATOM 686 N N . GLN A 1 87 ? 1.379 -8.513 -9.503 1.00 87.62 87 GLN A N 1
ATOM 687 C CA . GLN A 1 87 ? 2.389 -8.901 -8.521 1.00 87.62 87 GLN A CA 1
ATOM 688 C C . GLN A 1 87 ? 2.522 -7.851 -7.412 1.00 87.62 87 GLN A C 1
ATOM 690 O O . GLN A 1 87 ? 2.570 -8.196 -6.233 1.00 87.62 87 GLN A O 1
ATOM 695 N N . ALA A 1 88 ? 2.529 -6.565 -7.765 1.00 86.06 88 ALA A N 1
ATOM 696 C CA . ALA A 1 88 ? 2.592 -5.481 -6.791 1.00 86.06 88 ALA A CA 1
ATOM 697 C C . ALA A 1 88 ? 1.364 -5.452 -5.867 1.00 86.06 88 ALA A C 1
ATOM 699 O O . ALA A 1 88 ? 1.492 -5.250 -4.655 1.00 86.06 88 ALA A O 1
ATOM 700 N N . LEU A 1 89 ? 0.170 -5.695 -6.416 1.00 85.19 89 LEU A N 1
ATOM 701 C CA . LEU A 1 89 ? -1.054 -5.842 -5.628 1.00 85.19 89 LEU A CA 1
ATOM 702 C C . LEU A 1 89 ? -0.972 -7.056 -4.701 1.00 85.19 89 LEU A C 1
ATOM 704 O O . LEU A 1 89 ? -1.303 -6.938 -3.522 1.00 85.19 89 LEU A O 1
ATOM 708 N N . TRP A 1 90 ? -0.487 -8.191 -5.205 1.00 86.62 90 TRP A N 1
ATOM 709 C CA . TRP A 1 90 ? -0.297 -9.401 -4.413 1.00 86.62 90 TRP A CA 1
ATOM 710 C C . TRP A 1 90 ? 0.662 -9.174 -3.242 1.00 86.62 90 TRP A C 1
ATOM 712 O O . TRP A 1 90 ? 0.312 -9.461 -2.099 1.00 86.62 90 TRP A O 1
ATOM 722 N N . GLU A 1 91 ? 1.831 -8.580 -3.491 1.00 84.56 91 GLU A N 1
ATOM 723 C CA . GLU A 1 91 ? 2.805 -8.224 -2.454 1.00 84.56 91 GLU A CA 1
ATOM 724 C C . 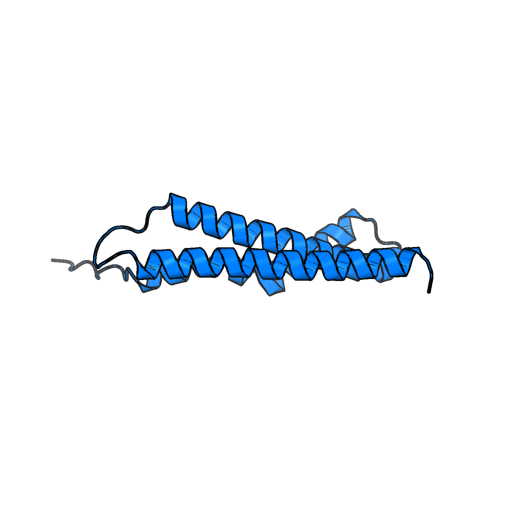GLU A 1 91 ? 2.216 -7.283 -1.402 1.00 84.56 91 GLU A C 1
ATOM 726 O O . GLU A 1 91 ? 2.432 -7.467 -0.203 1.00 84.56 91 GLU A O 1
ATOM 731 N N . THR A 1 92 ? 1.425 -6.303 -1.838 1.00 85.00 92 THR A N 1
ATOM 732 C CA . THR A 1 92 ? 0.760 -5.357 -0.938 1.00 85.00 92 THR A CA 1
ATOM 733 C C . THR A 1 92 ? -0.248 -6.072 -0.049 1.00 85.00 92 THR A C 1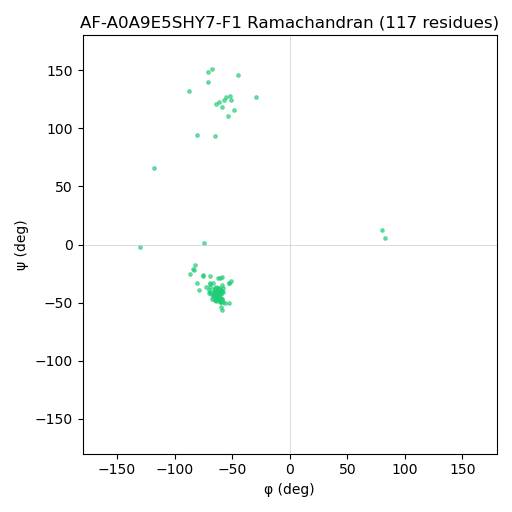
ATOM 735 O O . THR A 1 92 ? -0.236 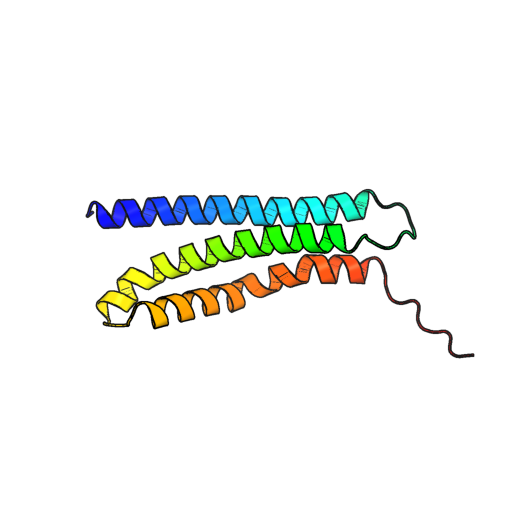-5.899 1.171 1.00 85.00 92 THR A O 1
ATOM 738 N N . VAL A 1 93 ? -1.102 -6.920 -0.620 1.00 83.81 93 VAL A N 1
ATOM 739 C CA . VAL A 1 93 ? -2.082 -7.690 0.155 1.00 83.81 93 VAL A CA 1
ATOM 740 C C . VAL A 1 93 ? -1.377 -8.657 1.106 1.00 83.81 93 VAL A C 1
ATOM 742 O O . VAL A 1 93 ? -1.736 -8.715 2.280 1.00 83.81 93 VAL A O 1
ATOM 745 N N . TYR A 1 94 ? -0.337 -9.349 0.648 1.00 83.31 94 TYR A N 1
ATOM 746 C CA . TYR A 1 94 ? 0.403 -10.313 1.456 1.00 83.31 94 TYR A CA 1
ATOM 747 C C . TYR A 1 94 ? 1.132 -9.655 2.636 1.00 83.31 94 TYR A C 1
ATOM 749 O O . TYR A 1 94 ? 1.012 -10.109 3.772 1.00 83.31 94 TYR A O 1
ATOM 757 N N . LYS A 1 95 ? 1.852 -8.552 2.398 1.00 81.75 95 LYS A N 1
ATOM 758 C CA . LYS A 1 95 ? 2.653 -7.881 3.437 1.00 81.75 95 LYS A CA 1
ATOM 759 C C . LYS A 1 95 ? 1.825 -6.979 4.342 1.00 81.75 95 LYS A C 1
ATOM 761 O O . LYS A 1 95 ? 2.151 -6.812 5.514 1.00 81.75 95 LYS A O 1
ATOM 766 N N . THR A 1 96 ? 0.781 -6.357 3.803 1.00 78.62 96 THR A N 1
ATOM 767 C CA . THR A 1 96 ? 0.090 -5.246 4.474 1.00 78.62 96 THR A CA 1
ATOM 768 C C . THR A 1 96 ? -1.429 -5.388 4.538 1.00 78.62 96 THR A C 1
ATOM 770 O O . THR A 1 96 ? -2.081 -4.586 5.204 1.00 78.62 96 THR A O 1
ATOM 773 N N . GLY A 1 97 ? -2.014 -6.448 3.970 1.00 73.31 97 GLY A N 1
ATOM 774 C CA . GLY A 1 97 ? -3.455 -6.721 4.041 1.00 73.31 97 GLY A CA 1
ATOM 775 C C . GLY A 1 97 ? -3.984 -6.869 5.471 1.00 73.31 97 GLY A C 1
ATOM 776 O O . GLY A 1 97 ? -5.116 -6.478 5.751 1.00 73.31 97 GLY A O 1
ATOM 777 N N . PHE A 1 98 ? -3.146 -7.312 6.415 1.00 76.25 98 PHE A N 1
ATOM 778 C CA . PHE A 1 98 ? -3.500 -7.353 7.838 1.00 76.25 98 PHE A CA 1
ATOM 779 C C . PHE A 1 98 ? -3.827 -5.964 8.423 1.00 76.25 98 PHE A C 1
ATOM 781 O O . PHE A 1 98 ? -4.671 -5.858 9.315 1.00 76.25 98 PHE A O 1
ATOM 788 N N . LEU A 1 99 ? -3.248 -4.876 7.892 1.00 77.00 99 LEU A N 1
ATOM 789 C CA . LEU A 1 99 ? -3.540 -3.510 8.352 1.00 77.00 99 LEU A CA 1
ATOM 790 C C . LEU A 1 99 ? -5.012 -3.123 8.140 1.00 77.00 99 LEU A C 1
ATOM 792 O O . LEU A 1 99 ? -5.546 -2.340 8.923 1.00 77.00 99 LEU A O 1
ATOM 796 N N . LEU A 1 100 ? -5.692 -3.687 7.132 1.00 71.31 100 LEU A N 1
ATOM 797 C CA . LEU A 1 100 ? -7.130 -3.467 6.917 1.00 71.31 100 LEU A CA 1
ATOM 798 C C . LEU A 1 100 ? -7.994 -4.122 7.996 1.00 71.31 100 LEU A C 1
ATOM 800 O O . LEU A 1 100 ? -9.101 -3.654 8.259 1.00 71.31 100 LEU A O 1
ATOM 804 N N . LEU A 1 101 ? -7.500 -5.191 8.623 1.00 72.94 101 LEU A N 1
ATOM 805 C CA . LEU A 1 101 ? -8.214 -5.917 9.670 1.00 72.94 101 LEU A CA 1
ATOM 806 C C . LEU A 1 101 ? -8.033 -5.270 11.046 1.00 72.94 101 LEU A C 1
ATOM 808 O O . LEU A 1 101 ? -8.885 -5.459 11.913 1.00 72.94 101 LEU A O 1
ATOM 812 N N . LEU A 1 102 ? -6.984 -4.464 11.248 1.00 75.44 102 LEU A N 1
ATOM 813 C CA . LEU A 1 102 ? -6.713 -3.803 12.529 1.00 75.44 102 LEU A CA 1
ATOM 814 C C . LEU A 1 102 ? -7.910 -3.008 13.081 1.00 75.44 102 LEU A C 1
ATOM 816 O O . LEU A 1 102 ? -8.271 -3.249 14.232 1.00 75.44 102 LEU A O 1
ATOM 820 N N . PRO A 1 103 ? -8.585 -2.120 12.321 1.00 70.12 103 PRO A N 1
ATOM 821 C CA . PRO A 1 103 ? -9.734 -1.379 12.841 1.00 70.12 103 PRO A CA 1
ATOM 822 C C . PRO A 1 103 ? -10.861 -2.304 13.298 1.00 70.12 103 PRO A C 1
ATOM 824 O O . PRO A 1 103 ? -11.473 -2.073 14.338 1.00 70.12 103 PRO A O 1
ATOM 827 N N . TYR A 1 104 ? -11.106 -3.378 12.545 1.00 70.44 104 TYR A N 1
ATOM 828 C CA . TYR A 1 104 ? -12.144 -4.354 12.850 1.00 70.44 104 TYR A CA 1
ATOM 829 C C . TYR A 1 104 ? -11.830 -5.152 14.123 1.00 70.44 104 TYR A C 1
ATOM 831 O O . TYR A 1 104 ? -12.688 -5.285 14.997 1.00 70.44 104 TYR A O 1
ATOM 839 N N . VAL A 1 105 ? -10.596 -5.645 14.259 1.00 71.50 105 VAL A N 1
ATOM 840 C CA . VAL A 1 105 ? -10.146 -6.404 15.436 1.00 71.50 105 VAL A CA 1
ATOM 841 C C . VAL A 1 105 ? -10.175 -5.529 16.690 1.00 71.50 105 VAL A C 1
ATOM 843 O O . VAL A 1 105 ? -10.691 -5.959 17.718 1.00 71.50 105 VAL A O 1
ATOM 846 N N . ILE A 1 106 ? -9.703 -4.282 16.600 1.00 70.88 106 ILE A N 1
ATOM 847 C CA . ILE A 1 106 ? -9.708 -3.326 17.716 1.00 70.88 106 ILE A CA 1
ATOM 848 C C . ILE A 1 106 ? -11.142 -3.067 18.218 1.00 70.88 106 ILE A C 1
ATOM 850 O O . ILE A 1 106 ? -11.390 -3.071 19.424 1.00 70.88 106 ILE A O 1
ATOM 854 N N . VAL A 1 107 ? -12.106 -2.903 17.305 1.00 67.50 107 VAL A N 1
ATOM 855 C CA . VAL A 1 107 ? -13.535 -2.745 17.635 1.00 67.50 107 VAL A CA 1
ATOM 856 C C . VAL A 1 107 ? -14.094 -4.000 18.316 1.00 67.50 107 VAL A C 1
ATOM 858 O O . VAL A 1 107 ? -14.755 -3.904 19.351 1.00 67.50 107 VAL A O 1
ATOM 861 N N . ARG A 1 108 ? -13.807 -5.188 17.769 1.00 66.44 108 ARG A N 1
ATOM 862 C CA . ARG A 1 108 ? -14.261 -6.481 18.312 1.00 66.44 108 ARG A CA 1
ATOM 863 C C . ARG A 1 108 ? -13.698 -6.788 19.699 1.00 66.44 108 ARG A C 1
ATOM 865 O O . ARG A 1 108 ? -14.416 -7.366 20.507 1.00 66.44 108 ARG A O 1
ATOM 872 N N . LEU A 1 109 ? -12.450 -6.410 19.978 1.00 68.19 109 LEU A N 1
ATOM 873 C CA . LEU A 1 109 ? -11.811 -6.622 21.282 1.00 68.19 109 LEU A CA 1
ATOM 874 C C . LEU A 1 109 ? -12.412 -5.742 22.386 1.00 68.19 109 LEU A C 1
ATOM 876 O O . LEU A 1 109 ? -12.502 -6.190 23.525 1.00 68.19 109 LEU A O 1
ATOM 880 N N . LYS A 1 110 ? -12.855 -4.517 22.066 1.00 64.19 110 LYS A N 1
ATOM 881 C CA . LYS A 1 110 ? -13.511 -3.627 23.044 1.00 64.19 110 LYS A CA 1
ATOM 882 C C . LYS A 1 110 ? -14.955 -4.049 23.342 1.00 64.19 110 LYS A C 1
ATOM 884 O O . LYS A 1 110 ? -15.455 -3.771 24.428 1.00 64.19 110 LYS A O 1
ATOM 889 N N . ASN A 1 111 ? -15.608 -4.734 22.403 1.00 59.31 111 ASN A N 1
ATOM 890 C CA . ASN A 1 111 ? -16.972 -5.242 22.549 1.00 59.31 111 ASN A CA 1
ATOM 891 C C . ASN A 1 111 ? -16.977 -6.783 22.449 1.00 59.31 111 ASN A C 1
ATOM 893 O O . ASN A 1 111 ? -17.498 -7.338 21.470 1.00 59.31 111 ASN A O 1
ATOM 897 N N . PRO A 1 112 ? -16.363 -7.506 23.413 1.00 55.66 112 PRO A N 1
ATOM 898 C CA . PRO A 1 112 ? -16.468 -8.956 23.435 1.00 55.66 112 PRO A CA 1
ATOM 899 C C . PRO A 1 112 ? -17.958 -9.284 23.496 1.00 55.66 112 PRO A C 1
ATOM 901 O O . PRO A 1 112 ? -18.675 -8.767 24.355 1.00 55.66 112 PRO A O 1
ATOM 904 N N . ARG A 1 113 ? -18.449 -10.089 22.542 1.00 51.75 113 ARG A N 1
ATOM 905 C CA . ARG A 1 113 ? -19.821 -10.606 22.598 1.00 51.75 113 ARG A CA 1
ATOM 906 C C . ARG A 1 113 ? -20.009 -11.152 24.008 1.00 51.75 113 ARG A C 1
ATOM 908 O O . ARG A 1 113 ? -19.310 -12.096 24.373 1.00 51.75 113 ARG A O 1
ATOM 915 N N . LYS A 1 114 ? -20.911 -10.550 24.794 1.00 50.62 114 LYS A N 1
ATOM 916 C CA . LYS A 1 114 ? -21.365 -11.177 26.034 1.00 50.62 114 LYS A CA 1
ATOM 917 C C . LYS A 1 114 ? -21.787 -12.595 25.639 1.00 50.62 114 LYS A C 1
ATOM 919 O O . LYS A 1 114 ? -22.561 -12.706 24.681 1.00 50.62 114 LYS A O 1
ATOM 924 N N . PRO A 1 115 ? -21.236 -13.650 26.263 1.00 44.31 115 PRO A N 1
ATOM 925 C CA . PRO A 1 115 ? -21.711 -14.996 25.997 1.00 44.31 115 PRO A CA 1
ATOM 926 C C . PRO A 1 115 ? -23.226 -14.963 26.184 1.00 44.31 115 PRO A C 1
ATOM 928 O O . PRO A 1 115 ? -23.710 -14.405 27.173 1.00 44.31 115 PRO A O 1
ATOM 931 N N . GLN A 1 116 ? -23.967 -15.445 25.183 1.00 44.91 116 GLN A N 1
ATOM 932 C CA . GLN A 1 116 ? -25.392 -15.686 25.345 1.00 44.91 116 GLN A CA 1
ATOM 933 C C . GLN A 1 116 ? -25.511 -16.571 26.583 1.00 44.91 116 GLN A C 1
ATOM 935 O O . GLN A 1 116 ? -25.036 -17.702 26.579 1.00 44.91 116 GLN A O 1
ATOM 940 N N . GLN A 1 117 ? -26.057 -16.021 27.667 1.00 43.91 117 GLN A N 1
ATOM 941 C CA . GLN A 1 117 ? -26.589 -16.844 28.736 1.00 43.91 117 GLN A CA 1
ATOM 942 C C . GLN A 1 117 ? -27.764 -17.593 28.112 1.00 43.91 117 GLN A C 1
ATOM 944 O O . GLN A 1 117 ? -28.856 -17.041 27.980 1.00 43.91 117 GLN A O 1
ATOM 949 N N . GLU A 1 118 ? -27.491 -18.799 27.620 1.00 43.06 118 GLU A N 1
ATOM 950 C CA . GLU A 1 118 ? -28.519 -19.802 27.387 1.00 43.06 118 GLU A CA 1
ATOM 951 C C . GLU A 1 118 ? -29.186 -20.066 28.741 1.00 43.06 118 GLU A C 1
ATOM 953 O O . GLU A 1 118 ? -28.516 -20.387 29.726 1.00 43.06 118 GLU A O 1
ATOM 958 N N . LYS A 1 119 ? -30.487 -19.771 28.784 1.00 39.06 119 LYS A N 1
ATOM 959 C CA . LYS A 1 119 ? -31.405 -20.078 29.879 1.00 39.06 119 LYS A CA 1
ATOM 960 C C . LYS A 1 119 ? -31.816 -21.538 29.813 1.00 39.06 119 LYS A C 1
ATOM 962 O O . LYS A 1 119 ? -32.000 -22.016 28.673 1.00 39.06 119 LYS A O 1
#

Mean predicted aligned error: 10.04 Å

Foldseek 3Di:
DDPVVVVLVVLLVVLLVQLVVLLVVLVVLLVVQVVPDDPDDQRPPVSLVVSLVSNVVSLVSQLVNQLSVQVVVVVVVVDDSVVSSVVSNVCSCVVPVVSSCVSVVVSCVSCPPPPPPDD